Protein AF-A0A7V9I449-F1 (afdb_monomer)

Radius of gyration: 16.07 Å; Cα contacts (8 Å, |Δi|>4): 285; chains: 1; bounding box: 39×28×42 Å

Structure (mmCIF, N/CA/C/O backbone):
data_AF-A0A7V9I449-F1
#
_entry.id   AF-A0A7V9I449-F1
#
loop_
_atom_site.group_PDB
_atom_site.id
_atom_site.type_symbol
_atom_site.label_atom_id
_atom_site.label_alt_id
_atom_site.label_comp_id
_atom_site.label_asym_id
_atom_site.label_entity_id
_atom_site.label_seq_id
_atom_site.pdbx_PDB_ins_code
_atom_site.Cartn_x
_atom_site.Cartn_y
_atom_site.Cartn_z
_atom_site.occupancy
_atom_site.B_iso_or_equiv
_atom_site.auth_seq_id
_atom_site.auth_comp_id
_atom_site.auth_asym_id
_atom_site.auth_atom_id
_atom_site.pdbx_PDB_model_num
ATOM 1 N N . MET A 1 1 ? -20.165 -1.493 12.812 1.00 91.44 1 MET A N 1
ATOM 2 C CA . MET A 1 1 ? -19.097 -1.033 11.897 1.00 91.44 1 MET A CA 1
ATOM 3 C C . MET A 1 1 ? -19.747 -0.394 10.677 1.00 91.44 1 MET A C 1
ATOM 5 O O . MET A 1 1 ? -20.936 -0.622 10.480 1.00 91.44 1 MET A O 1
ATOM 9 N N . THR A 1 2 ? -19.036 0.428 9.900 1.00 96.00 2 THR A N 1
ATOM 10 C CA . THR A 1 2 ? -19.586 1.031 8.672 1.00 96.00 2 THR A CA 1
ATOM 11 C C . THR A 1 2 ? -18.768 0.640 7.442 1.00 96.00 2 THR A C 1
ATOM 13 O O . THR A 1 2 ? -17.543 0.770 7.424 1.00 96.00 2 THR A O 1
ATOM 16 N N . LEU A 1 3 ? -19.457 0.193 6.386 1.00 97.25 3 LEU A N 1
ATOM 17 C CA . LEU A 1 3 ? -18.832 -0.126 5.097 1.00 97.25 3 LEU A CA 1
ATOM 18 C C . LEU A 1 3 ? -18.177 1.112 4.470 1.00 97.25 3 LEU A C 1
ATOM 20 O O . LEU A 1 3 ? -17.054 1.046 3.979 1.00 97.25 3 LEU A O 1
ATOM 24 N N . TRP A 1 4 ? -18.861 2.257 4.532 1.00 97.75 4 TRP A N 1
ATOM 25 C CA . TRP A 1 4 ? -18.333 3.531 4.043 1.00 97.75 4 TRP A CA 1
ATOM 26 C C . TRP A 1 4 ? -17.088 3.980 4.806 1.00 97.75 4 TRP A C 1
ATOM 28 O O . TRP A 1 4 ? -16.144 4.454 4.181 1.00 97.75 4 TRP A O 1
ATOM 38 N N . GLY A 1 5 ? -17.047 3.769 6.126 1.00 98.06 5 GLY A N 1
ATOM 39 C CA . GLY A 1 5 ? -15.849 3.995 6.928 1.00 98.06 5 GLY A CA 1
ATOM 40 C C . GLY A 1 5 ? -14.699 3.093 6.489 1.00 98.06 5 GLY A C 1
ATOM 41 O O . GLY A 1 5 ? -13.602 3.584 6.252 1.00 98.06 5 GLY A O 1
ATOM 42 N N . ALA A 1 6 ? -14.940 1.797 6.274 1.00 98.25 6 ALA A N 1
ATOM 43 C CA . ALA A 1 6 ? -13.905 0.891 5.770 1.00 98.25 6 ALA A CA 1
ATOM 44 C C . ALA A 1 6 ? -13.371 1.314 4.387 1.00 98.25 6 ALA A C 1
ATOM 46 O O . ALA A 1 6 ? -12.160 1.319 4.172 1.00 98.25 6 ALA A O 1
ATOM 47 N N . LEU A 1 7 ? -14.244 1.725 3.460 1.00 98.62 7 LEU A N 1
ATOM 48 C CA . LEU A 1 7 ? -13.844 2.223 2.138 1.00 98.62 7 LEU A CA 1
ATOM 49 C C . LEU A 1 7 ? -13.050 3.533 2.223 1.00 98.62 7 LEU A C 1
ATOM 51 O O . LEU A 1 7 ? -11.986 3.640 1.614 1.00 98.62 7 LEU A O 1
ATOM 55 N N . ALA A 1 8 ? -13.524 4.504 3.007 1.00 98.56 8 ALA A N 1
ATOM 56 C CA . ALA A 1 8 ? -12.828 5.769 3.231 1.00 98.56 8 ALA A CA 1
ATOM 57 C C . ALA A 1 8 ? -11.461 5.546 3.897 1.00 98.56 8 ALA A C 1
ATOM 59 O O . ALA A 1 8 ? -10.452 6.077 3.435 1.00 98.56 8 ALA A O 1
ATOM 60 N N . GLY A 1 9 ? -11.406 4.692 4.919 1.00 98.62 9 GLY A N 1
ATOM 61 C CA . GLY A 1 9 ? -10.165 4.284 5.565 1.00 98.62 9 GLY A CA 1
ATOM 62 C C . GLY A 1 9 ? -9.234 3.526 4.616 1.00 98.62 9 GLY A C 1
ATOM 63 O O . GLY A 1 9 ? -8.027 3.725 4.668 1.00 98.62 9 GLY A O 1
ATOM 64 N N . GLY A 1 10 ? -9.774 2.720 3.698 1.00 98.62 10 GLY A N 1
ATOM 65 C CA . GLY A 1 10 ? -9.003 2.047 2.650 1.00 98.62 10 GLY A CA 1
ATOM 66 C C . GLY A 1 10 ? -8.358 3.040 1.690 1.00 98.62 10 GLY A C 1
ATOM 67 O O . GLY A 1 10 ? -7.171 2.930 1.387 1.00 98.62 10 GLY A O 1
ATOM 68 N N . LEU A 1 11 ? -9.101 4.064 1.268 1.00 98.75 11 LEU A N 1
ATOM 69 C CA . LEU A 1 11 ? -8.570 5.140 0.434 1.00 98.75 11 LEU A CA 1
ATOM 70 C C . LEU A 1 11 ? -7.464 5.921 1.163 1.00 98.75 11 LEU A C 1
ATOM 72 O O . LEU A 1 11 ? -6.350 6.024 0.650 1.00 98.75 11 LEU A O 1
ATOM 76 N N . VAL A 1 12 ? -7.745 6.422 2.371 1.00 98.81 12 VAL A N 1
ATOM 77 C CA . VAL A 1 12 ? -6.790 7.203 3.182 1.00 98.81 12 VAL A CA 1
ATOM 78 C C . VAL A 1 12 ? -5.556 6.374 3.534 1.00 98.81 12 VAL A C 1
ATOM 80 O O . VAL A 1 12 ? -4.425 6.838 3.387 1.00 98.81 12 VAL A O 1
ATOM 83 N N . GLY A 1 13 ? -5.757 5.125 3.948 1.00 98.75 13 GLY A N 1
ATOM 84 C CA . GLY A 1 13 ? -4.681 4.194 4.253 1.00 98.75 13 GLY A CA 1
ATOM 85 C C . GLY A 1 13 ? -3.803 3.917 3.036 1.00 98.75 13 GLY A C 1
ATOM 86 O O . GLY A 1 13 ? -2.585 3.845 3.175 1.00 98.75 13 GLY A O 1
ATOM 87 N N . THR A 1 14 ? -4.389 3.790 1.841 1.00 98.69 14 THR A N 1
ATOM 88 C CA . THR A 1 14 ? -3.614 3.542 0.614 1.00 98.69 14 THR A CA 1
ATOM 89 C C . THR A 1 14 ? -2.810 4.763 0.195 1.00 98.69 14 THR A C 1
ATOM 91 O O . THR A 1 14 ? -1.662 4.608 -0.222 1.00 98.69 14 THR A O 1
ATOM 94 N N . VAL A 1 15 ? -3.365 5.972 0.351 1.00 98.62 15 VAL A N 1
ATOM 95 C CA . VAL A 1 15 ? -2.611 7.225 0.177 1.00 98.62 15 VAL A CA 1
ATOM 96 C C . VAL A 1 15 ? -1.401 7.226 1.107 1.00 98.62 15 VAL A C 1
ATOM 98 O O . VAL A 1 15 ? -0.275 7.366 0.635 1.00 98.62 15 VAL A O 1
ATOM 101 N N . LEU A 1 16 ? -1.621 6.999 2.407 1.00 98.62 16 LEU A N 1
ATOM 102 C CA . LEU A 1 16 ? -0.555 6.987 3.406 1.00 98.62 16 LEU A CA 1
ATOM 103 C C . LEU A 1 16 ? 0.524 5.952 3.065 1.00 98.62 16 LEU A C 1
ATOM 105 O O . LEU A 1 16 ? 1.694 6.308 2.966 1.00 98.62 16 LEU A O 1
ATOM 109 N N . LEU A 1 17 ? 0.136 4.699 2.819 1.00 98.50 17 LEU A N 1
ATOM 110 C CA . LEU A 1 17 ? 1.062 3.618 2.482 1.00 98.50 17 LEU A CA 1
ATOM 111 C C . LEU A 1 17 ? 1.862 3.941 1.213 1.00 98.50 17 LEU A C 1
ATOM 113 O O . LEU A 1 17 ? 3.090 3.842 1.224 1.00 98.50 17 LEU A O 1
ATOM 117 N N . SER A 1 18 ? 1.191 4.379 0.144 1.00 97.62 18 SER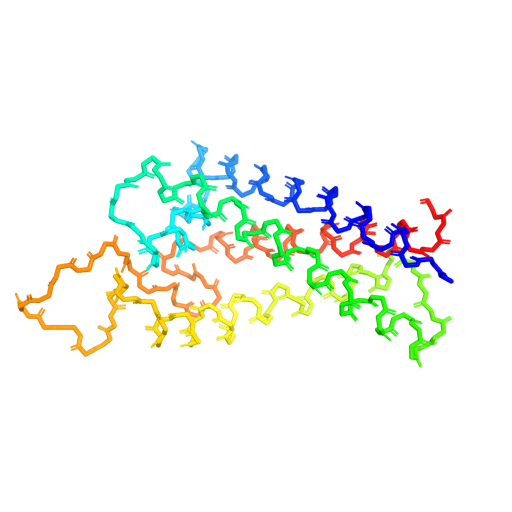 A N 1
ATOM 118 C CA . SER A 1 18 ? 1.839 4.724 -1.130 1.00 97.62 18 SER A CA 1
ATOM 119 C C . SER A 1 18 ? 2.856 5.846 -0.956 1.00 97.62 18 SER A C 1
ATOM 121 O O . SER A 1 18 ? 3.969 5.762 -1.477 1.00 97.62 18 SER A O 1
ATOM 123 N N . THR A 1 19 ? 2.497 6.886 -0.200 1.00 97.38 19 THR A N 1
ATOM 124 C CA . THR A 1 19 ? 3.396 7.997 0.112 1.00 97.38 19 THR A CA 1
ATOM 125 C C . THR A 1 19 ? 4.566 7.532 0.971 1.00 97.38 19 THR A C 1
ATOM 127 O O . THR A 1 19 ? 5.702 7.869 0.656 1.00 97.38 19 THR A O 1
ATOM 130 N N . THR A 1 20 ? 4.338 6.723 2.008 1.00 97.31 20 THR A N 1
ATOM 131 C CA . THR A 1 20 ? 5.407 6.193 2.868 1.00 97.31 20 THR A CA 1
ATOM 132 C C . THR A 1 20 ? 6.409 5.359 2.077 1.00 97.31 20 THR A C 1
ATOM 134 O O . THR A 1 20 ? 7.612 5.575 2.211 1.00 97.31 20 THR A O 1
ATOM 137 N N . VAL A 1 21 ? 5.939 4.443 1.226 1.00 96.62 21 VAL A N 1
ATOM 138 C CA . VAL A 1 21 ? 6.826 3.623 0.388 1.00 96.62 21 VAL A CA 1
ATOM 139 C C . VAL A 1 21 ? 7.586 4.498 -0.605 1.00 96.62 21 VAL A C 1
ATOM 141 O O . VAL A 1 21 ? 8.796 4.337 -0.743 1.00 96.62 21 VAL A O 1
ATOM 144 N N . ARG A 1 22 ? 6.915 5.464 -1.249 1.00 96.88 22 ARG A N 1
ATOM 145 C CA . ARG A 1 22 ? 7.575 6.381 -2.184 1.00 96.88 22 ARG A CA 1
ATOM 146 C C . ARG A 1 22 ? 8.640 7.230 -1.493 1.00 96.88 22 ARG A C 1
ATOM 148 O O . ARG A 1 22 ? 9.743 7.350 -2.006 1.00 96.88 22 ARG A O 1
ATOM 155 N N . LEU A 1 23 ? 8.350 7.779 -0.317 1.00 97.25 23 LEU A N 1
ATOM 156 C CA . LEU A 1 23 ? 9.334 8.536 0.455 1.00 97.25 23 LEU A CA 1
ATOM 157 C C . LEU A 1 23 ? 10.518 7.654 0.860 1.00 97.25 23 LEU A C 1
ATOM 159 O O . LEU A 1 23 ? 11.659 8.069 0.688 1.00 97.25 23 LEU A O 1
ATOM 163 N N . ALA A 1 24 ? 10.261 6.430 1.334 1.00 97.50 24 ALA A N 1
ATOM 164 C CA . ALA A 1 24 ? 11.307 5.467 1.673 1.00 97.50 24 ALA A CA 1
ATOM 165 C C . ALA A 1 24 ? 12.191 5.117 0.464 1.00 97.50 24 ALA A C 1
ATOM 167 O O . ALA A 1 24 ? 13.391 4.899 0.628 1.00 97.50 24 ALA A O 1
ATOM 168 N N . GLN A 1 25 ? 11.613 5.081 -0.737 1.00 96.88 25 GLN A N 1
ATOM 169 C CA . GLN A 1 25 ? 12.348 4.888 -1.981 1.00 96.88 25 GLN A CA 1
ATOM 170 C C . GLN A 1 25 ? 13.262 6.082 -2.294 1.00 96.88 25 GLN A C 1
ATOM 172 O O . GLN A 1 25 ? 14.452 5.889 -2.532 1.00 96.88 25 GLN A O 1
ATOM 177 N N . GLU A 1 26 ? 12.736 7.310 -2.243 1.00 96.88 26 GLU A N 1
ATOM 178 C CA . GLU A 1 26 ? 13.488 8.538 -2.562 1.00 96.88 26 GLU A CA 1
ATOM 179 C C . GLU A 1 26 ? 14.670 8.780 -1.609 1.00 96.88 26 GLU A C 1
ATOM 181 O O . GLU A 1 26 ? 15.714 9.275 -2.027 1.00 96.88 26 GLU A O 1
ATOM 186 N N . ILE A 1 27 ? 14.548 8.388 -0.335 1.00 97.06 27 ILE A N 1
ATOM 187 C CA . ILE A 1 27 ? 15.646 8.486 0.646 1.00 97.06 27 ILE A CA 1
ATOM 188 C C . ILE A 1 27 ? 16.551 7.239 0.677 1.00 97.06 27 ILE A C 1
ATOM 190 O O . ILE A 1 27 ? 17.438 7.144 1.524 1.00 97.06 27 ILE A O 1
ATOM 194 N N . GLY A 1 28 ? 16.330 6.265 -0.213 1.00 96.19 28 GLY A N 1
ATOM 195 C CA . GLY A 1 28 ? 17.195 5.091 -0.387 1.00 96.19 28 GLY A CA 1
ATOM 196 C C . GLY A 1 28 ? 17.019 3.959 0.635 1.00 96.19 28 GLY A C 1
ATOM 197 O O . GLY A 1 28 ? 17.865 3.068 0.706 1.00 96.19 28 GLY A O 1
ATOM 198 N N . VAL A 1 29 ? 15.938 3.945 1.422 1.00 97.44 29 VAL A N 1
ATOM 199 C CA . VAL A 1 29 ? 15.641 2.861 2.385 1.00 97.44 29 VAL A CA 1
ATOM 200 C C . VAL A 1 29 ? 15.177 1.586 1.670 1.00 97.44 29 VAL A C 1
ATOM 202 O O . VAL A 1 29 ? 15.499 0.478 2.104 1.00 97.44 29 VAL A O 1
ATOM 205 N N . THR A 1 30 ? 14.445 1.722 0.564 1.00 97.31 30 THR A N 1
ATOM 206 C CA . THR A 1 30 ? 14.025 0.611 -0.304 1.00 97.31 30 THR A CA 1
ATOM 207 C C . THR A 1 30 ? 14.292 0.950 -1.767 1.00 97.31 30 THR A C 1
ATOM 209 O O . THR A 1 30 ? 14.245 2.111 -2.157 1.00 97.31 30 THR A O 1
ATOM 212 N N . ARG A 1 31 ? 14.557 -0.058 -2.601 1.00 95.88 31 ARG A N 1
ATOM 213 C CA . ARG A 1 31 ? 14.584 0.103 -4.065 1.00 95.88 31 ARG A CA 1
ATOM 214 C C . ARG A 1 31 ? 13.216 -0.135 -4.704 1.00 95.88 31 ARG A C 1
ATOM 216 O O . ARG A 1 31 ? 13.066 0.069 -5.905 1.00 95.88 31 ARG A O 1
ATOM 223 N N . MET A 1 32 ? 12.246 -0.604 -3.919 1.00 96.06 32 MET A N 1
ATOM 224 C CA . MET A 1 32 ? 10.935 -0.997 -4.412 1.00 96.06 32 MET A CA 1
ATOM 225 C C . MET A 1 32 ? 10.161 0.215 -4.929 1.00 96.06 32 MET A C 1
ATOM 227 O O . MET A 1 32 ? 10.007 1.215 -4.233 1.00 96.06 32 MET A O 1
ATOM 231 N N . ASP A 1 33 ? 9.610 0.066 -6.129 1.00 95.00 33 ASP A N 1
ATOM 232 C CA . ASP A 1 33 ? 8.700 1.015 -6.761 1.00 95.00 33 ASP A CA 1
ATOM 233 C C . ASP A 1 33 ? 7.370 0.297 -7.015 1.00 95.00 33 ASP A C 1
ATOM 235 O O . ASP A 1 33 ? 7.223 -0.405 -8.014 1.00 95.00 33 ASP A O 1
ATOM 239 N N . ILE A 1 34 ? 6.418 0.386 -6.078 1.00 93.75 34 ILE A N 1
ATOM 240 C CA . ILE A 1 34 ? 5.127 -0.320 -6.198 1.00 93.75 34 ILE A CA 1
ATOM 241 C C . ILE A 1 34 ? 4.379 0.074 -7.485 1.00 93.75 34 ILE A C 1
ATOM 243 O O . ILE A 1 34 ? 3.917 -0.829 -8.190 1.00 93.75 34 ILE A O 1
ATOM 247 N N . PRO A 1 35 ? 4.255 1.372 -7.836 1.00 95.06 35 PRO A N 1
ATOM 248 C CA . PRO A 1 35 ? 3.644 1.771 -9.098 1.00 95.06 35 PRO A CA 1
ATOM 249 C C . PRO A 1 35 ? 4.314 1.122 -10.309 1.00 95.06 35 PRO A C 1
ATOM 251 O O . PRO A 1 35 ? 3.623 0.571 -11.164 1.00 95.06 35 PRO A O 1
ATOM 254 N N . LEU A 1 36 ? 5.645 1.110 -10.380 1.00 95.25 36 LEU A N 1
ATOM 255 C CA . LEU A 1 36 ? 6.331 0.461 -11.496 1.00 95.25 36 LEU A CA 1
ATOM 256 C C . LEU A 1 36 ? 6.113 -1.061 -11.494 1.00 95.25 36 LEU A C 1
ATOM 258 O O . LEU A 1 36 ? 5.851 -1.651 -12.544 1.00 95.25 36 LEU A O 1
ATOM 262 N N . LEU A 1 37 ? 6.170 -1.681 -10.316 1.00 95.19 37 LEU A N 1
ATOM 263 C CA . LEU A 1 37 ? 5.997 -3.118 -10.114 1.00 95.19 37 LEU A CA 1
ATOM 264 C C . LEU A 1 37 ? 4.613 -3.611 -10.554 1.00 95.19 37 LEU A C 1
ATOM 266 O O . LEU A 1 37 ? 4.504 -4.701 -11.101 1.00 95.19 37 LEU A O 1
ATOM 270 N N . LEU A 1 38 ? 3.559 -2.817 -10.355 1.00 96.56 38 LEU A N 1
ATOM 271 C CA . LEU A 1 38 ? 2.201 -3.164 -10.793 1.00 96.56 38 LEU A CA 1
ATOM 272 C C . LEU A 1 38 ? 1.917 -2.706 -12.228 1.00 96.56 38 LEU A C 1
ATOM 274 O O . LEU A 1 38 ? 1.279 -3.409 -13.009 1.00 96.56 38 LEU A O 1
ATOM 278 N N . GLY A 1 39 ? 2.377 -1.513 -12.591 1.00 97.44 39 GLY A N 1
ATOM 279 C CA . GLY A 1 39 ? 2.063 -0.879 -13.864 1.00 97.44 39 GLY A CA 1
ATOM 280 C C . GLY A 1 39 ? 2.783 -1.483 -15.062 1.00 97.44 39 GLY A C 1
ATOM 281 O O . GLY A 1 39 ? 2.231 -1.505 -16.166 1.00 97.44 39 GLY A O 1
ATOM 282 N N . THR A 1 40 ? 3.993 -2.010 -14.862 1.00 96.94 40 THR A N 1
ATOM 283 C CA . THR A 1 40 ? 4.750 -2.649 -15.950 1.00 96.94 40 THR A CA 1
ATOM 284 C C . THR A 1 40 ? 4.170 -3.989 -16.387 1.00 96.94 40 THR A C 1
ATOM 286 O O . THR A 1 40 ? 4.554 -4.499 -17.438 1.00 96.94 40 THR A O 1
ATOM 289 N N . ALA A 1 41 ? 3.159 -4.519 -15.696 1.00 95.75 41 ALA A N 1
ATOM 290 C CA . ALA A 1 41 ? 2.352 -5.614 -16.222 1.00 95.75 41 ALA A CA 1
ATOM 291 C C . ALA A 1 41 ? 1.601 -5.193 -17.500 1.00 95.75 41 ALA A C 1
ATOM 293 O O . ALA A 1 41 ? 1.409 -5.997 -18.412 1.00 95.75 41 ALA A O 1
ATOM 294 N N . PHE A 1 42 ? 1.255 -3.908 -17.620 1.00 96.81 42 PHE A N 1
ATOM 295 C CA . PHE A 1 42 ? 0.410 -3.383 -18.694 1.00 96.81 42 PHE A CA 1
ATOM 296 C C . PHE A 1 42 ? 1.195 -2.654 -19.788 1.00 96.81 42 PHE A C 1
ATOM 298 O O . PHE A 1 42 ? 0.780 -2.653 -20.945 1.00 96.81 42 PHE A O 1
ATOM 305 N N . THR A 1 43 ? 2.324 -2.021 -19.460 1.00 96.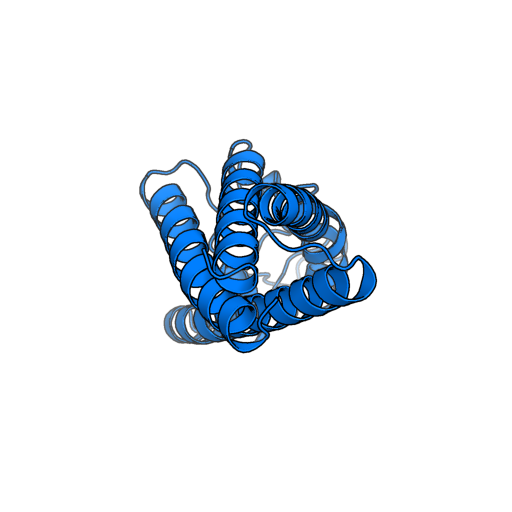19 43 THR A N 1
ATOM 306 C CA . THR A 1 43 ? 3.086 -1.215 -20.427 1.00 96.19 43 THR A CA 1
ATOM 307 C C . THR A 1 43 ? 4.562 -1.079 -20.060 1.00 96.19 43 THR A C 1
ATOM 309 O O . THR A 1 43 ? 4.921 -1.042 -18.890 1.00 96.19 43 THR A O 1
ATOM 312 N N . GLU A 1 44 ? 5.424 -0.951 -21.067 1.00 94.94 44 GLU A N 1
ATOM 313 C CA . GLU A 1 44 ? 6.866 -0.699 -20.897 1.00 94.94 44 GLU A CA 1
ATOM 314 C C . GLU A 1 44 ? 7.179 0.787 -20.720 1.00 94.94 44 GLU A C 1
ATOM 316 O O . GLU A 1 44 ? 8.234 1.161 -20.208 1.00 94.94 44 GLU A O 1
ATOM 321 N N . ASN A 1 45 ? 6.256 1.665 -21.128 1.00 96.56 45 ASN A N 1
ATOM 322 C CA . ASN A 1 45 ? 6.439 3.096 -20.967 1.00 96.56 45 ASN A CA 1
ATOM 323 C C . ASN A 1 45 ? 6.384 3.448 -19.476 1.00 96.56 45 ASN A C 1
ATOM 325 O O . ASN A 1 45 ? 5.315 3.422 -18.868 1.00 96.56 45 ASN A O 1
ATOM 329 N N . ARG A 1 46 ? 7.532 3.821 -18.905 1.00 93.88 46 ARG A N 1
ATOM 330 C CA . ARG A 1 46 ? 7.695 4.069 -17.465 1.00 93.88 46 ARG A CA 1
ATOM 331 C C . ARG A 1 46 ? 6.685 5.068 -16.892 1.00 93.88 46 ARG A C 1
ATOM 333 O O . ARG A 1 46 ? 6.135 4.832 -15.821 1.00 93.88 46 ARG A O 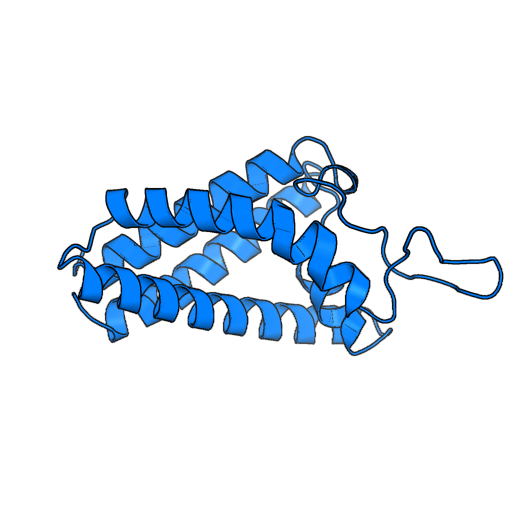1
ATOM 340 N N . SER A 1 47 ? 6.405 6.161 -17.601 1.00 96.75 47 SER A N 1
ATOM 341 C CA . SER A 1 47 ? 5.451 7.177 -17.138 1.00 96.75 47 SER A CA 1
ATOM 342 C C . SER A 1 47 ? 4.023 6.637 -17.086 1.00 96.75 47 SER A C 1
ATOM 344 O O . SER A 1 47 ? 3.319 6.847 -16.098 1.00 96.75 47 SER A O 1
ATOM 346 N N . ARG A 1 48 ? 3.600 5.898 -18.120 1.00 97.69 48 ARG A N 1
ATOM 347 C CA . ARG A 1 48 ? 2.278 5.251 -18.145 1.00 97.69 48 ARG A CA 1
ATOM 348 C C . ARG A 1 48 ? 2.184 4.123 -17.122 1.00 97.69 48 ARG A C 1
ATOM 350 O O . ARG A 1 48 ? 1.160 4.017 -16.456 1.00 97.69 48 ARG A O 1
ATOM 357 N N . ALA A 1 49 ? 3.244 3.330 -16.965 1.00 97.44 49 ALA A N 1
ATOM 358 C CA . ALA A 1 49 ? 3.321 2.279 -15.959 1.00 97.44 49 ALA A CA 1
ATOM 359 C C . ALA A 1 49 ? 3.114 2.865 -14.559 1.00 97.44 49 ALA A C 1
ATOM 361 O O . ALA A 1 49 ? 2.238 2.402 -13.846 1.00 97.44 49 ALA A O 1
ATOM 362 N N . ASN A 1 50 ? 3.807 3.948 -14.199 1.00 96.31 50 ASN A N 1
ATOM 363 C CA . ASN A 1 50 ? 3.603 4.593 -12.900 1.00 96.31 50 ASN A CA 1
ATOM 364 C C . ASN A 1 50 ? 2.151 5.041 -12.680 1.00 96.31 50 ASN A C 1
ATOM 366 O O . ASN A 1 50 ? 1.580 4.760 -11.629 1.00 96.31 50 ASN A O 1
ATOM 370 N N . LEU A 1 51 ? 1.530 5.696 -13.667 1.00 97.81 51 LEU A N 1
ATOM 371 C CA . LEU A 1 51 ? 0.136 6.134 -13.551 1.00 97.81 51 LEU A CA 1
ATOM 372 C C . LEU A 1 51 ? -0.825 4.948 -13.359 1.00 97.81 51 LEU A C 1
ATOM 374 O O . LEU A 1 51 ? -1.654 4.964 -12.450 1.00 97.81 51 LEU A O 1
ATOM 378 N N . ILE A 1 52 ? -0.692 3.913 -14.194 1.00 98.44 52 ILE A N 1
ATOM 379 C CA . ILE A 1 52 ? -1.516 2.700 -14.115 1.00 98.44 52 ILE A CA 1
ATOM 380 C C . ILE A 1 52 ? -1.283 1.991 -12.781 1.00 98.44 52 ILE A C 1
ATOM 382 O O . ILE A 1 52 ? -2.237 1.601 -12.119 1.00 98.44 52 ILE A O 1
ATOM 386 N N . GLY A 1 53 ? -0.029 1.858 -12.360 1.00 98.00 53 GLY A N 1
ATOM 387 C CA . GLY A 1 53 ? 0.355 1.181 -11.131 1.00 98.00 53 GLY A CA 1
ATOM 388 C C . GLY A 1 53 ? -0.193 1.847 -9.877 1.00 98.00 53 GLY A C 1
ATOM 389 O O . GLY A 1 53 ? -0.689 1.142 -9.002 1.00 98.00 53 GLY A O 1
ATOM 390 N N . TYR A 1 54 ? -0.189 3.184 -9.807 1.00 98.00 54 TYR A N 1
ATOM 391 C CA . TYR A 1 54 ? -0.904 3.898 -8.745 1.00 98.00 54 TYR A CA 1
ATOM 392 C C . TYR A 1 54 ? -2.399 3.569 -8.773 1.00 98.00 54 TYR A C 1
ATOM 394 O O . TYR A 1 54 ? -2.953 3.202 -7.741 1.00 98.00 54 TYR A O 1
ATOM 402 N N . GLY A 1 55 ? -3.042 3.619 -9.943 1.00 98.44 55 GLY A N 1
ATOM 403 C CA . GLY A 1 55 ? -4.454 3.252 -10.078 1.00 98.44 55 GLY A CA 1
ATOM 404 C C . GLY A 1 55 ? -4.750 1.834 -9.574 1.00 98.44 55 GLY A C 1
ATOM 405 O O . GLY A 1 55 ? -5.642 1.642 -8.749 1.0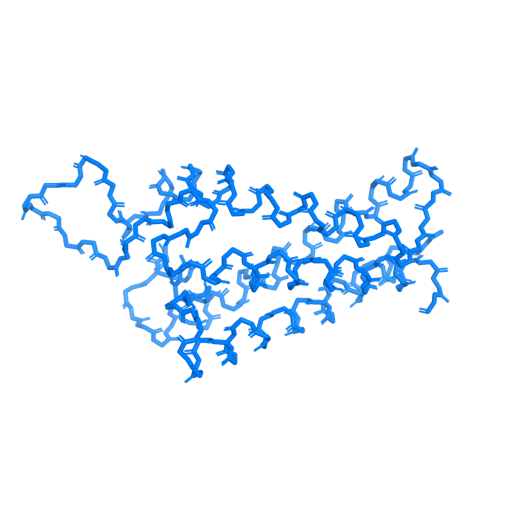0 98.44 55 GLY A O 1
ATOM 406 N N . VAL A 1 56 ? -3.955 0.850 -10.001 1.00 98.31 56 VAL A N 1
ATOM 407 C CA . VAL A 1 56 ? -4.078 -0.551 -9.568 1.00 98.31 56 VAL A CA 1
ATOM 408 C C . VAL A 1 56 ? -3.858 -0.683 -8.062 1.00 98.31 56 VAL A C 1
ATOM 410 O O . VAL A 1 56 ? -4.616 -1.383 -7.396 1.00 98.31 56 VAL A O 1
ATOM 413 N N . HIS A 1 57 ? -2.867 0.007 -7.493 1.00 98.00 57 HIS A N 1
ATOM 414 C CA . HIS A 1 57 ? -2.609 -0.058 -6.057 1.00 98.00 57 HIS A CA 1
ATOM 415 C C . HIS A 1 57 ? -3.767 0.520 -5.231 1.00 98.00 57 HIS A C 1
ATOM 417 O O . HIS A 1 57 ? -4.150 -0.069 -4.224 1.00 98.00 57 HIS A O 1
ATOM 423 N N . PHE A 1 58 ? -4.379 1.615 -5.690 1.00 98.50 58 PHE A N 1
ATOM 424 C CA . PHE A 1 58 ? -5.567 2.199 -5.061 1.00 98.50 58 PHE A CA 1
ATOM 425 C C . PHE A 1 58 ? -6.779 1.268 -5.127 1.00 98.50 58 PHE A C 1
ATOM 427 O O . PHE A 1 58 ? -7.466 1.090 -4.121 1.00 98.50 58 PHE A O 1
ATOM 434 N N . VAL A 1 59 ? -7.015 0.625 -6.273 1.00 98.69 59 VAL A N 1
ATOM 435 C CA . VAL A 1 59 ? -8.068 -0.393 -6.402 1.00 98.69 59 VAL A CA 1
ATOM 436 C C . VAL A 1 59 ? -7.807 -1.558 -5.448 1.00 98.69 59 VAL A C 1
ATOM 438 O O . VAL A 1 59 ? -8.716 -1.958 -4.726 1.00 98.69 59 VAL A O 1
ATOM 441 N N . ASN A 1 60 ? -6.571 -2.057 -5.377 1.00 98.06 60 ASN A N 1
ATOM 442 C CA . ASN A 1 60 ? -6.201 -3.123 -4.444 1.00 98.06 60 ASN A CA 1
ATOM 443 C C . ASN A 1 60 ? -6.447 -2.709 -2.991 1.00 98.06 60 ASN A C 1
ATOM 445 O O . ASN A 1 60 ? -7.004 -3.492 -2.228 1.00 98.06 60 ASN A O 1
ATOM 449 N N . GLY A 1 61 ? -6.092 -1.478 -2.622 1.00 98.50 61 GLY A N 1
ATOM 450 C CA . GLY A 1 61 ? -6.407 -0.910 -1.316 1.00 98.50 61 GLY A CA 1
ATOM 451 C C . GLY A 1 61 ? -7.897 -1.001 -0.994 1.00 98.50 61 GLY A C 1
ATOM 452 O O . GLY A 1 61 ? -8.285 -1.589 0.009 1.00 98.50 61 GLY A O 1
ATOM 453 N N . LEU A 1 62 ? -8.762 -0.522 -1.888 1.00 98.75 62 LEU A N 1
ATOM 454 C CA . LEU A 1 62 ? -10.214 -0.620 -1.699 1.00 98.75 62 LEU A CA 1
ATOM 455 C C . LEU A 1 62 ? -10.708 -2.076 -1.631 1.00 98.75 62 LEU A C 1
ATOM 457 O O . LEU A 1 62 ? -11.556 -2.403 -0.806 1.00 98.75 62 LEU A O 1
ATOM 461 N N . VAL A 1 63 ? -10.161 -2.977 -2.448 1.00 98.75 63 VAL A N 1
ATOM 462 C CA . VAL A 1 63 ? -10.503 -4.407 -2.393 1.00 98.75 63 VAL A CA 1
ATOM 463 C C . VAL A 1 63 ? -10.121 -5.008 -1.038 1.00 98.75 63 VAL A C 1
ATOM 465 O O . VAL A 1 63 ? -10.935 -5.688 -0.414 1.00 98.75 63 VAL A O 1
ATOM 468 N N . PHE A 1 64 ? -8.921 -4.727 -0.526 1.00 98.69 64 PHE A N 1
ATOM 469 C CA . PHE A 1 64 ? -8.504 -5.212 0.789 1.00 98.69 64 PHE A CA 1
ATOM 470 C C . PHE A 1 64 ? -9.305 -4.576 1.930 1.00 98.69 64 PHE A C 1
ATOM 472 O O . PHE A 1 64 ? -9.564 -5.256 2.922 1.00 98.69 64 PHE A O 1
ATOM 479 N N . SER A 1 65 ? -9.747 -3.319 1.818 1.00 98.75 65 SER A N 1
ATOM 480 C CA . SER A 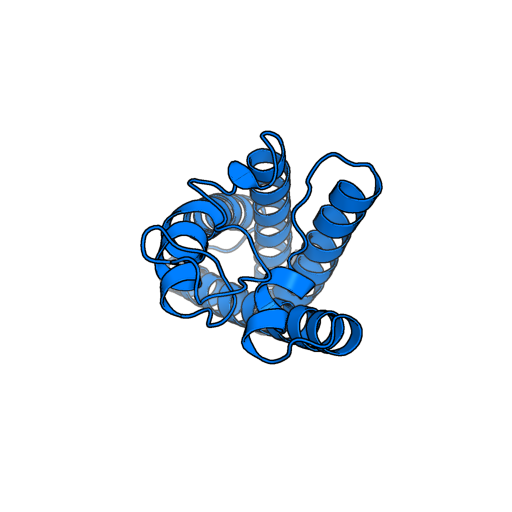1 65 ? -10.625 -2.731 2.840 1.00 98.75 65 SER A CA 1
ATOM 481 C C . SER A 1 65 ? -12.008 -3.385 2.872 1.00 98.75 65 SER A C 1
ATOM 483 O O . SER A 1 65 ? -12.559 -3.570 3.957 1.00 98.75 65 SER A O 1
ATOM 485 N N . LEU A 1 66 ? -12.537 -3.828 1.727 1.00 98.75 66 LEU A N 1
ATOM 486 C CA . LEU A 1 66 ? -13.756 -4.644 1.669 1.00 98.75 66 LEU A CA 1
ATOM 487 C C . LEU A 1 66 ? -13.560 -6.012 2.332 1.00 98.75 66 LEU A C 1
ATOM 489 O O . LEU A 1 66 ? -14.431 -6.462 3.076 1.00 98.75 66 LEU A O 1
ATOM 493 N N . VAL A 1 67 ? -12.402 -6.650 2.130 1.00 98.69 67 VAL A N 1
ATOM 494 C CA . VAL A 1 67 ? -12.055 -7.891 2.845 1.00 98.69 67 VAL A CA 1
ATOM 495 C C . VAL A 1 67 ? -12.027 -7.648 4.357 1.00 98.69 67 VAL A C 1
ATOM 497 O O . VAL A 1 67 ? -12.593 -8.436 5.112 1.00 98.69 67 VAL A O 1
ATOM 500 N N . TYR A 1 68 ? -11.442 -6.534 4.812 1.00 98.62 68 TYR A N 1
ATOM 501 C CA . TYR A 1 68 ? -11.432 -6.170 6.235 1.00 98.62 68 TYR A CA 1
ATOM 502 C C . TYR A 1 68 ? -12.847 -5.943 6.761 1.00 98.62 68 TYR A C 1
ATOM 504 O O . TYR A 1 68 ? -13.173 -6.444 7.833 1.00 98.62 68 TYR A O 1
ATOM 512 N N . ALA A 1 69 ? -13.701 -5.248 6.005 1.00 98.56 69 ALA A N 1
ATOM 513 C CA . ALA A 1 69 ? -15.102 -5.052 6.364 1.00 98.56 69 ALA A CA 1
ATOM 514 C C . ALA A 1 69 ? -15.837 -6.391 6.533 1.00 98.56 69 ALA A C 1
ATOM 516 O O . ALA A 1 69 ? -16.567 -6.560 7.506 1.00 98.56 69 ALA A O 1
ATOM 517 N N . GLY A 1 70 ? -15.588 -7.365 5.651 1.00 98.62 70 GLY A N 1
ATOM 518 C CA . GLY A 1 70 ? -16.117 -8.724 5.787 1.00 98.62 70 GLY A CA 1
ATOM 519 C C . GLY A 1 70 ? -15.644 -9.425 7.065 1.00 98.62 70 GLY A C 1
ATOM 520 O O . GLY A 1 70 ? -16.445 -10.053 7.755 1.00 98.62 70 GLY A O 1
ATOM 521 N N . VAL A 1 71 ? -14.368 -9.273 7.435 1.00 98.50 71 VAL A N 1
ATOM 522 C CA . VAL A 1 71 ? -13.835 -9.803 8.704 1.00 98.50 71 VAL A CA 1
ATOM 523 C C . VAL A 1 71 ? -14.461 -9.100 9.913 1.00 98.50 71 VAL A C 1
ATOM 525 O O . VAL A 1 71 ? -14.818 -9.757 10.892 1.00 98.50 71 VAL A O 1
ATOM 528 N N . PHE A 1 72 ? -14.622 -7.778 9.863 1.00 98.44 72 PHE A N 1
ATOM 529 C CA . PHE A 1 72 ? -15.261 -7.015 10.935 1.00 98.44 72 PHE A CA 1
ATOM 530 C C . PHE A 1 72 ? -16.724 -7.415 11.125 1.00 98.44 72 PHE A C 1
ATOM 532 O O . PHE A 1 72 ? -17.156 -7.575 12.265 1.00 98.44 72 PHE A O 1
ATOM 539 N N . GLU A 1 73 ? -17.457 -7.635 10.032 1.00 98.06 73 GLU A N 1
ATOM 540 C CA . GLU A 1 73 ? -18.832 -8.139 10.065 1.00 98.06 73 GLU A CA 1
ATOM 541 C C . GLU A 1 73 ? -18.889 -9.537 10.685 1.00 98.06 73 GLU A C 1
ATOM 543 O O . GLU A 1 73 ? -19.597 -9.759 11.663 1.00 98.06 73 GLU A O 1
ATOM 548 N N . ALA A 1 74 ? -18.072 -10.466 10.177 1.00 98.25 74 ALA A N 1
ATOM 549 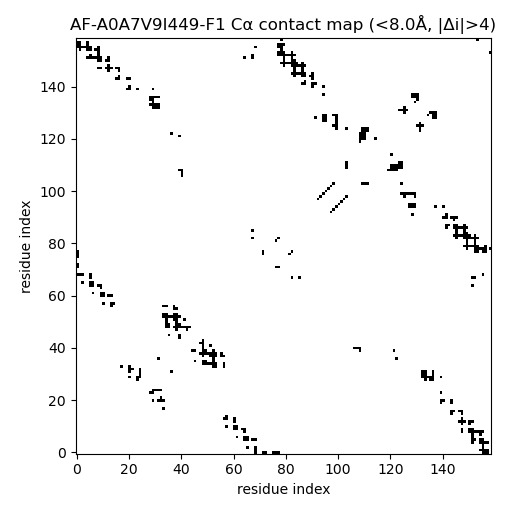C CA . ALA A 1 74 ? -18.061 -11.857 10.624 1.00 98.25 74 ALA A CA 1
ATOM 550 C C . ALA A 1 74 ? -17.673 -12.019 12.103 1.00 98.25 74 ALA A C 1
ATOM 552 O O . ALA A 1 74 ? -18.070 -12.984 12.754 1.00 98.25 74 ALA A O 1
ATOM 553 N N . THR A 1 75 ? -16.882 -11.090 12.641 1.00 97.75 75 THR A N 1
ATOM 554 C CA . THR A 1 75 ? -16.423 -11.126 14.038 1.00 97.75 75 THR A CA 1
ATOM 555 C C . THR A 1 75 ? -17.227 -10.220 14.967 1.00 97.75 75 THR A C 1
ATOM 557 O O . THR A 1 75 ? -17.039 -10.291 16.183 1.00 97.75 75 THR A O 1
ATOM 560 N N . GLY A 1 76 ? -18.086 -9.350 14.425 1.00 96.94 76 GLY A N 1
ATOM 561 C CA . GLY A 1 76 ? -18.781 -8.304 15.177 1.00 96.94 76 GLY A CA 1
ATOM 562 C C . GLY A 1 76 ? -17.843 -7.271 15.817 1.00 96.94 76 GLY A C 1
ATOM 563 O O . GLY A 1 76 ? -18.236 -6.588 16.762 1.00 96.94 76 GLY A O 1
ATOM 564 N N . ARG A 1 77 ? -16.586 -7.170 15.359 1.00 95.62 77 ARG A N 1
ATOM 565 C CA . ARG A 1 77 ? -15.545 -6.326 15.965 1.00 95.62 77 ARG A CA 1
ATOM 566 C C . ARG A 1 77 ? -14.878 -5.456 14.910 1.00 95.62 77 ARG A C 1
ATOM 568 O O . ARG A 1 77 ? -14.323 -5.961 13.944 1.00 95.62 77 ARG A O 1
ATOM 575 N N . ALA A 1 78 ? -14.857 -4.150 15.147 1.00 97.00 78 ALA A N 1
ATOM 576 C CA . ALA A 1 78 ? -14.048 -3.188 14.404 1.00 97.00 78 ALA A CA 1
ATOM 577 C C . ALA A 1 78 ? -13.311 -2.284 15.399 1.00 97.00 78 ALA A C 1
ATOM 579 O O . ALA A 1 78 ? -13.814 -2.014 16.488 1.00 97.00 78 ALA A O 1
ATOM 580 N N . GLY A 1 79 ? -12.117 -1.828 15.034 1.00 97.94 79 GLY A N 1
ATOM 581 C CA . GLY A 1 79 ? -11.314 -0.926 15.855 1.00 97.94 79 GLY A CA 1
ATOM 582 C C . GLY A 1 79 ? -9.884 -0.837 15.347 1.00 97.94 79 GLY A C 1
ATOM 583 O O . GLY A 1 79 ? -9.404 -1.744 14.664 1.00 97.94 79 GLY A O 1
ATOM 584 N N . TRP A 1 80 ? -9.192 0.245 15.698 1.00 98.31 80 TRP A N 1
ATOM 585 C CA . TRP A 1 80 ? -7.839 0.531 15.214 1.00 98.31 80 TRP A CA 1
ATOM 586 C C . TRP A 1 80 ? -6.846 -0.599 15.528 1.00 98.31 80 TRP A C 1
ATOM 588 O O . TRP A 1 80 ? -6.075 -0.987 14.658 1.00 98.31 80 TRP A O 1
ATOM 598 N N . LEU A 1 81 ? -6.911 -1.198 16.724 1.00 98.44 81 LEU A N 1
ATOM 599 C CA . LEU A 1 81 ? -5.999 -2.277 17.120 1.00 98.44 81 LEU A CA 1
ATOM 600 C C . LEU A 1 81 ? -6.281 -3.580 16.361 1.00 98.44 81 LEU A C 1
ATOM 602 O O . LEU A 1 81 ? -5.354 -4.259 15.922 1.00 98.44 81 LEU A O 1
ATOM 606 N N . PHE A 1 82 ? -7.558 -3.923 16.171 1.00 98.44 82 PHE A N 1
ATOM 607 C CA . PHE A 1 82 ? -7.916 -5.106 15.391 1.00 98.44 82 PHE A CA 1
ATOM 608 C C . PHE A 1 82 ? -7.541 -4.918 13.915 1.00 98.44 82 PHE A C 1
ATOM 610 O O . PHE A 1 82 ? -6.948 -5.805 13.306 1.00 98.44 82 PHE A O 1
ATOM 617 N N . GLY A 1 83 ? -7.784 -3.720 1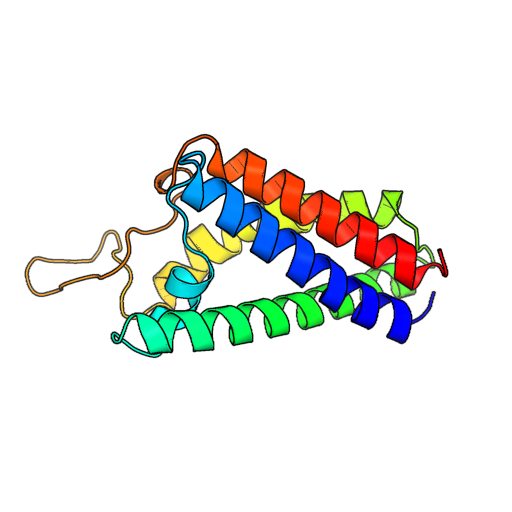3.378 1.00 98.69 83 GLY A N 1
ATOM 618 C CA . GLY A 1 83 ? -7.335 -3.316 12.052 1.00 98.69 83 GLY A CA 1
ATOM 619 C C . GLY A 1 83 ? -5.814 -3.374 11.889 1.00 98.69 83 GLY A C 1
ATOM 620 O O . GLY A 1 83 ? -5.344 -3.890 10.882 1.00 98.69 83 GLY A O 1
ATOM 621 N N . ALA A 1 84 ? -5.036 -2.932 12.881 1.00 98.81 84 ALA A N 1
ATOM 622 C CA . ALA A 1 84 ? -3.574 -3.037 12.884 1.00 98.81 84 ALA A CA 1
ATOM 623 C C . ALA A 1 84 ? -3.103 -4.497 12.770 1.00 98.81 84 ALA A C 1
ATOM 625 O O . ALA A 1 84 ? -2.196 -4.802 11.994 1.00 98.81 84 ALA A O 1
ATOM 626 N N . GLY A 1 85 ? -3.757 -5.410 13.498 1.00 98.81 85 GLY A N 1
ATOM 627 C CA . GLY A 1 85 ? -3.496 -6.849 13.419 1.00 98.81 85 GLY A CA 1
ATOM 628 C C . GLY A 1 85 ? -3.793 -7.430 12.034 1.00 98.81 85 GLY A C 1
ATOM 629 O O . GLY A 1 85 ? -2.957 -8.140 11.474 1.00 98.81 85 GLY A O 1
ATOM 630 N N . LEU A 1 86 ? -4.934 -7.073 11.435 1.00 98.75 86 LEU A N 1
ATOM 631 C CA . LEU A 1 86 ? -5.229 -7.436 10.043 1.00 98.75 86 LEU A CA 1
ATOM 632 C C . LEU A 1 86 ? -4.211 -6.820 9.073 1.00 98.75 86 LEU A C 1
ATOM 634 O O . LEU A 1 86 ? -3.808 -7.478 8.116 1.00 98.75 86 LEU A O 1
ATOM 638 N N . GLY A 1 87 ? -3.753 -5.597 9.354 1.00 98.81 87 GLY A N 1
ATOM 639 C CA . GLY A 1 87 ? -2.678 -4.895 8.651 1.00 98.81 87 GLY A CA 1
ATOM 640 C C . GLY A 1 87 ? -1.395 -5.708 8.599 1.00 98.81 87 GLY A C 1
ATOM 641 O O . GLY A 1 87 ? -0.830 -5.916 7.529 1.00 98.81 87 GLY A O 1
ATOM 642 N N . LEU A 1 88 ? -0.969 -6.248 9.739 1.00 98.75 88 LEU A N 1
ATOM 643 C CA . LEU A 1 88 ? 0.203 -7.117 9.811 1.00 98.75 88 LEU A CA 1
ATOM 644 C C . LEU A 1 88 ? 0.026 -8.386 8.964 1.00 98.75 88 LEU A C 1
ATOM 646 O O . LEU A 1 88 ? 0.910 -8.725 8.178 1.00 98.75 88 LEU A O 1
ATOM 650 N N . VAL A 1 89 ? -1.122 -9.064 9.084 1.00 98.62 89 VAL A N 1
ATOM 651 C CA . VAL A 1 89 ? -1.433 -10.267 8.289 1.00 98.62 89 VAL A CA 1
ATOM 652 C C . VAL A 1 89 ? -1.433 -9.946 6.795 1.00 98.62 89 VAL A C 1
ATOM 654 O O . VAL A 1 89 ? -0.856 -10.688 6.004 1.00 98.62 89 VAL A O 1
ATOM 657 N N . HIS A 1 90 ? -2.023 -8.816 6.410 1.00 98.56 90 HIS A N 1
ATOM 658 C CA . HIS A 1 90 ? -2.036 -8.334 5.036 1.00 98.56 90 HIS A CA 1
ATOM 659 C C . HIS A 1 90 ? -0.616 -8.051 4.537 1.00 98.56 90 HIS A C 1
ATOM 661 O O . HIS A 1 90 ? -0.254 -8.561 3.485 1.00 98.56 90 HIS A O 1
ATOM 667 N N . GLY A 1 91 ? 0.223 -7.341 5.294 1.00 97.94 91 GLY A N 1
ATOM 668 C CA . GLY A 1 91 ? 1.614 -7.086 4.906 1.00 97.94 91 GLY A CA 1
ATOM 669 C C . GLY A 1 91 ? 2.438 -8.369 4.734 1.00 97.94 91 GLY A C 1
ATOM 670 O O . GLY A 1 91 ? 3.193 -8.492 3.769 1.00 97.94 91 GLY A O 1
ATOM 671 N N . LEU A 1 92 ? 2.254 -9.352 5.624 1.00 98.00 92 LEU A N 1
ATOM 672 C CA . LEU A 1 92 ? 2.898 -10.668 5.526 1.00 98.00 92 LEU A CA 1
ATOM 673 C C . LEU A 1 92 ? 2.405 -11.461 4.311 1.00 98.00 92 LEU A C 1
ATOM 675 O O . LEU A 1 92 ? 3.210 -12.057 3.599 1.00 98.00 92 LEU A O 1
ATOM 679 N N . PHE A 1 93 ? 1.098 -11.453 4.047 1.00 97.56 93 PHE A N 1
ATOM 680 C CA . PHE A 1 93 ? 0.520 -12.090 2.866 1.00 97.56 93 PHE A CA 1
ATOM 681 C C . PHE A 1 93 ? 0.997 -11.418 1.573 1.00 97.56 93 PHE A C 1
ATOM 683 O O . PHE A 1 93 ? 1.392 -12.112 0.634 1.00 97.56 93 PHE A O 1
ATOM 690 N N . ALA A 1 94 ? 1.008 -10.083 1.553 1.00 95.44 94 ALA A N 1
ATOM 691 C CA . ALA A 1 94 ? 1.435 -9.266 0.430 1.00 95.44 94 ALA A CA 1
ATOM 692 C C . ALA A 1 94 ? 2.900 -9.543 0.083 1.00 95.44 94 ALA A C 1
ATOM 694 O O . ALA A 1 94 ? 3.174 -10.000 -1.019 1.00 95.44 94 ALA A O 1
ATOM 695 N N . GLY A 1 95 ? 3.826 -9.333 1.027 1.00 92.69 95 GLY A N 1
ATOM 696 C CA . GLY A 1 95 ? 5.264 -9.550 0.819 1.00 92.69 95 GLY A CA 1
ATOM 697 C C . GLY A 1 95 ? 5.669 -11.024 0.710 1.00 92.69 95 GLY A C 1
ATOM 698 O O . GLY A 1 95 ? 6.698 -11.346 0.118 1.00 92.69 95 GLY A O 1
ATOM 699 N N . GLY A 1 96 ? 4.875 -11.920 1.294 1.00 93.00 96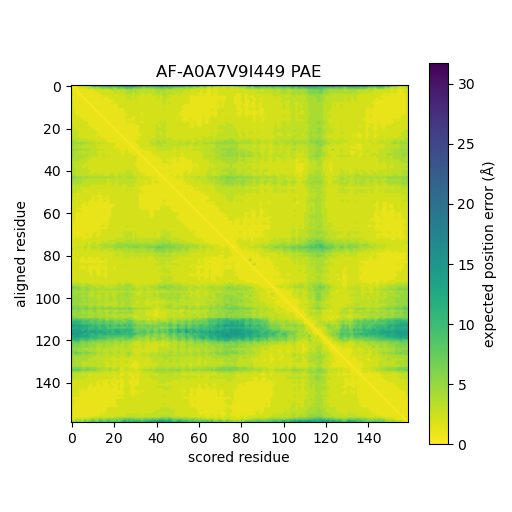 GLY A N 1
ATOM 700 C CA . GLY A 1 96 ? 5.029 -13.362 1.192 1.00 93.00 96 GLY A CA 1
ATOM 701 C C . GLY A 1 96 ? 4.398 -13.875 -0.094 1.00 93.00 96 GLY A C 1
ATOM 702 O O . GLY A 1 96 ? 4.922 -13.672 -1.178 1.00 93.00 96 GLY A O 1
ATOM 703 N N . VAL A 1 97 ? 3.270 -14.568 0.011 1.00 91.62 97 VAL A N 1
ATOM 704 C CA . VAL A 1 97 ? 2.693 -15.334 -1.105 1.00 91.62 97 VAL A CA 1
ATOM 705 C C . VAL A 1 97 ? 2.318 -14.457 -2.303 1.00 91.62 97 VAL A C 1
ATOM 707 O O . VAL A 1 97 ? 2.631 -14.816 -3.439 1.00 91.62 97 VAL A O 1
ATOM 710 N N . LEU A 1 98 ? 1.664 -13.315 -2.078 1.00 92.62 98 LEU A N 1
ATOM 711 C CA . LEU A 1 98 ? 1.048 -12.545 -3.159 1.00 92.62 98 LEU A CA 1
ATOM 712 C C . LEU A 1 98 ? 2.088 -12.030 -4.159 1.00 92.62 98 LEU A C 1
ATOM 714 O O . LEU A 1 98 ? 2.001 -12.329 -5.349 1.00 92.62 98 LEU A O 1
ATOM 718 N N . VAL A 1 99 ? 3.092 -11.289 -3.693 1.00 91.56 99 VAL A N 1
ATOM 719 C CA . VAL A 1 99 ? 4.086 -10.693 -4.595 1.00 91.56 99 VAL A CA 1
ATOM 720 C C . VAL A 1 99 ? 5.306 -11.580 -4.828 1.00 91.56 99 VAL A C 1
ATOM 722 O O . VAL A 1 99 ? 5.966 -11.411 -5.843 1.00 91.56 99 VAL A O 1
ATOM 725 N N . ASN A 1 100 ? 5.628 -12.532 -3.946 1.00 90.25 100 ASN A N 1
ATOM 726 C CA . ASN A 1 100 ? 6.767 -13.428 -4.179 1.00 90.25 100 ASN A CA 1
ATOM 727 C C . ASN A 1 100 ? 6.415 -14.591 -5.117 1.00 90.25 100 ASN A C 1
ATOM 729 O O . ASN A 1 100 ? 7.297 -15.104 -5.794 1.00 90.25 100 ASN A O 1
ATOM 733 N N . VAL A 1 101 ? 5.153 -15.039 -5.132 1.00 89.69 101 VAL A N 1
ATOM 734 C CA . VAL A 1 101 ? 4.738 -16.230 -5.894 1.00 89.69 101 VAL A CA 1
ATOM 735 C C . VAL A 1 101 ? 3.772 -15.869 -7.014 1.00 89.69 101 VAL A C 1
ATOM 737 O O . VAL A 1 101 ? 4.051 -16.158 -8.175 1.00 89.69 101 VAL A O 1
ATOM 740 N N . LEU A 1 102 ? 2.644 -15.230 -6.690 1.00 90.81 102 LEU A N 1
ATOM 741 C CA . LEU A 1 102 ? 1.585 -15.005 -7.681 1.00 90.81 102 LEU A CA 1
ATOM 742 C C . LEU A 1 102 ? 1.971 -13.928 -8.694 1.00 90.81 102 LEU A C 1
ATOM 744 O O . LEU A 1 102 ? 1.717 -14.084 -9.886 1.00 90.81 102 LEU A O 1
ATOM 748 N N . LEU A 1 103 ? 2.613 -12.853 -8.237 1.00 92.00 103 LEU A N 1
ATOM 749 C CA . LEU A 1 103 ? 3.000 -11.760 -9.121 1.00 92.00 103 LEU A CA 1
ATOM 750 C C . LEU A 1 103 ? 4.013 -12.196 -10.201 1.00 92.00 103 LEU A C 1
ATOM 752 O O . LEU A 1 103 ? 3.697 -11.971 -11.365 1.00 92.00 103 LEU A O 1
ATOM 756 N N . PRO A 1 104 ? 5.149 -12.869 -9.911 1.00 90.75 104 PRO A N 1
ATOM 757 C CA . PRO A 1 104 ? 6.061 -13.336 -10.959 1.00 90.75 104 PRO A CA 1
ATOM 758 C C . PRO A 1 104 ? 5.411 -14.297 -11.957 1.00 90.75 104 PRO A C 1
ATOM 760 O O . PRO A 1 104 ? 5.780 -14.297 -13.125 1.00 90.75 104 PRO A O 1
ATOM 763 N N . ALA A 1 105 ? 4.432 -15.095 -11.516 1.00 88.75 105 ALA A N 1
ATOM 764 C CA . ALA A 1 105 ? 3.715 -16.023 -12.389 1.00 88.75 105 ALA A CA 1
ATOM 765 C C . ALA A 1 105 ? 2.784 -15.316 -13.390 1.00 88.75 105 ALA A C 1
ATOM 767 O O . ALA A 1 105 ? 2.523 -15.848 -14.466 1.00 88.75 105 ALA A O 1
ATOM 768 N N . LEU A 1 106 ? 2.273 -14.131 -13.042 1.00 89.44 106 LEU A N 1
ATOM 769 C CA . LEU A 1 106 ? 1.322 -13.372 -13.862 1.00 89.44 106 LEU A CA 1
ATOM 770 C C . LEU A 1 106 ? 1.954 -12.161 -14.561 1.00 89.44 106 LEU A C 1
ATOM 772 O O . LEU A 1 106 ? 1.349 -11.603 -15.474 1.00 89.44 106 LEU A O 1
ATOM 776 N N . HIS A 1 107 ? 3.139 -11.721 -14.131 1.00 94.19 107 HIS A N 1
ATOM 777 C CA . HIS A 1 107 ? 3.735 -10.467 -14.574 1.00 94.19 107 HIS A CA 1
ATOM 778 C C . HIS A 1 107 ? 4.629 -10.668 -15.814 1.00 94.19 107 HIS A C 1
ATOM 780 O O . HIS A 1 107 ? 5.765 -11.127 -15.682 1.00 94.19 107 HIS A O 1
ATOM 786 N N . PRO A 1 108 ? 4.206 -10.233 -17.019 1.00 92.69 108 PRO A N 1
ATOM 787 C CA . PRO A 1 108 ? 4.874 -10.574 -18.283 1.00 92.69 108 PRO A CA 1
ATOM 788 C C . PRO A 1 108 ? 6.287 -9.995 -18.440 1.00 92.69 108 PRO A C 1
ATOM 790 O O . PRO A 1 108 ? 7.018 -10.388 -19.342 1.00 92.69 108 PRO A O 1
ATOM 793 N N . ARG A 1 109 ? 6.667 -9.027 -17.598 1.00 93.62 109 ARG A N 1
ATOM 794 C CA . ARG A 1 109 ? 7.947 -8.297 -17.686 1.00 93.62 109 ARG A CA 1
ATOM 795 C C . ARG A 1 109 ? 8.835 -8.466 -16.456 1.00 93.62 109 ARG A C 1
ATOM 797 O O . ARG A 1 109 ? 9.735 -7.659 -16.231 1.00 93.62 109 ARG A O 1
ATOM 804 N N . MET A 1 110 ? 8.548 -9.471 -15.632 1.00 94.50 110 MET A N 1
ATOM 805 C CA . MET A 1 110 ? 9.326 -9.782 -14.436 1.00 94.50 110 MET A CA 1
ATOM 806 C C . MET A 1 110 ? 10.249 -10.964 -14.711 1.00 94.50 110 MET A C 1
ATOM 808 O O . MET A 1 110 ? 9.841 -11.950 -15.320 1.00 94.50 110 MET A O 1
ATOM 812 N N . GLY A 1 111 ? 11.498 -10.860 -14.264 1.00 91.31 111 GLY A N 1
ATOM 813 C CA . GLY A 1 111 ? 12.434 -11.973 -14.311 1.00 91.31 111 GLY A CA 1
ATOM 814 C C . GLY A 1 111 ? 11.981 -13.103 -13.388 1.00 91.31 111 GLY A C 1
ATOM 815 O O . GLY A 1 111 ? 11.458 -12.866 -12.300 1.00 91.31 111 GLY A O 1
ATOM 816 N N . THR A 1 112 ? 12.210 -14.341 -13.807 1.00 85.88 112 THR A N 1
ATOM 817 C CA . THR A 1 112 ? 11.974 -15.550 -13.010 1.00 85.88 112 THR A CA 1
ATOM 818 C C . THR A 1 112 ? 13.182 -16.481 -13.120 1.00 85.88 112 THR A C 1
ATOM 820 O O . THR A 1 112 ? 14.105 -16.224 -13.891 1.00 85.88 112 THR A O 1
ATOM 823 N N . SER A 1 113 ? 13.178 -17.599 -12.388 1.00 83.81 113 SER A N 1
ATOM 824 C CA . SER A 1 113 ? 14.203 -18.647 -12.529 1.00 83.81 113 SER A CA 1
ATOM 825 C C . SER A 1 113 ? 14.242 -19.300 -13.917 1.00 83.81 113 SER A C 1
ATOM 827 O O . SER A 1 113 ? 15.183 -20.027 -14.213 1.00 83.81 113 SER A O 1
ATOM 829 N N . TRP A 1 114 ? 13.220 -19.072 -14.746 1.00 82.75 114 TRP A N 1
ATOM 830 C CA . TRP A 1 114 ? 13.078 -19.636 -16.090 1.00 82.75 114 TRP A CA 1
ATOM 831 C C . TRP A 1 114 ? 13.416 -18.631 -17.198 1.00 82.75 114 TRP A C 1
ATOM 833 O O . TRP A 1 114 ? 13.288 -18.953 -18.374 1.00 82.75 114 TRP A O 1
ATOM 843 N N . THR A 1 115 ? 13.801 -17.403 -16.842 1.00 86.25 115 THR A N 1
ATOM 844 C CA . THR A 1 115 ? 14.182 -16.371 -17.810 1.00 86.25 115 THR A CA 1
ATOM 845 C C . THR A 1 115 ? 15.540 -16.708 -18.429 1.00 86.25 115 THR A C 1
ATOM 847 O O . THR A 1 115 ? 16.515 -16.906 -17.705 1.00 86.25 115 THR A O 1
ATOM 850 N N . ASP A 1 116 ? 15.605 -16.754 -19.760 1.00 86.75 116 ASP A N 1
ATOM 851 C CA . ASP A 1 116 ? 16.820 -17.049 -20.525 1.00 86.75 116 ASP A CA 1
ATOM 852 C C . ASP A 1 116 ? 17.383 -15.810 -21.250 1.00 86.75 116 ASP A C 1
ATOM 854 O O . ASP A 1 116 ? 16.899 -14.690 -21.081 1.00 86.75 116 ASP A O 1
ATOM 858 N N . ALA A 1 117 ? 18.422 -16.008 -22.068 1.00 86.38 117 ALA A N 1
ATOM 859 C CA . ALA A 1 117 ? 19.104 -14.933 -22.794 1.00 86.38 117 ALA A CA 1
ATOM 860 C C . ALA A 1 117 ? 18.253 -14.258 -23.889 1.00 86.38 117 ALA A C 1
ATOM 862 O O . ALA A 1 117 ? 18.648 -13.210 -24.399 1.00 86.38 117 ALA A O 1
ATOM 863 N N . SER A 1 118 ? 17.117 -14.844 -24.277 1.00 85.81 118 SER A N 1
ATOM 864 C CA . SER A 1 118 ? 16.204 -14.260 -25.265 1.00 85.81 118 SER A CA 1
ATOM 865 C C . SER A 1 118 ? 15.222 -13.255 -24.650 1.00 85.81 118 SER A C 1
ATOM 867 O O . SER A 1 118 ? 14.594 -12.484 -25.377 1.00 85.81 118 SER A O 1
ATOM 869 N N . ALA A 1 119 ? 15.112 -13.225 -23.318 1.00 84.69 119 ALA A N 1
ATOM 870 C CA . ALA A 1 119 ? 14.205 -12.356 -22.585 1.00 84.69 119 ALA A CA 1
ATOM 871 C C . ALA A 1 119 ? 14.923 -11.138 -21.977 1.00 84.69 119 ALA A C 1
ATOM 873 O O . ALA A 1 119 ? 16.037 -11.223 -21.466 1.00 84.69 119 ALA A O 1
ATOM 874 N N . THR A 1 120 ? 14.240 -9.993 -21.972 1.00 87.50 120 THR A N 1
ATOM 875 C CA . THR A 1 120 ? 14.728 -8.720 -21.416 1.00 87.50 120 THR A CA 1
ATOM 876 C C . THR A 1 120 ? 13.796 -8.219 -20.303 1.00 87.50 120 THR A C 1
ATOM 878 O O . THR A 1 120 ? 13.048 -7.257 -20.497 1.00 87.50 120 THR A O 1
ATOM 881 N N . PRO A 1 121 ? 13.773 -8.875 -19.124 1.00 89.50 121 PRO A N 1
ATOM 882 C CA . PRO A 1 121 ? 12.880 -8.487 -18.035 1.00 89.50 121 PRO A CA 1
ATOM 883 C C . PRO A 1 121 ? 13.181 -7.067 -17.540 1.00 89.50 121 PRO A C 1
ATOM 885 O O . PRO A 1 121 ? 14.336 -6.667 -17.407 1.00 89.50 121 PRO A O 1
ATOM 888 N N . LEU A 1 122 ? 12.125 -6.319 -17.217 1.00 91.81 122 LEU A N 1
ATOM 889 C CA . LEU A 1 122 ? 12.237 -4.964 -16.668 1.00 91.81 122 LEU A CA 1
ATOM 890 C C . LEU A 1 122 ? 12.363 -4.956 -15.142 1.00 91.81 122 LEU A C 1
ATOM 892 O O . LEU A 1 122 ? 12.862 -3.985 -14.576 1.00 91.81 122 LEU A O 1
ATOM 896 N N . LEU A 1 123 ? 11.880 -6.010 -14.478 1.00 93.69 123 LEU A N 1
ATOM 897 C CA . LEU A 1 123 ? 11.839 -6.110 -13.022 1.00 93.69 123 LEU A CA 1
ATOM 898 C C . LEU A 1 123 ? 12.576 -7.348 -12.518 1.00 93.69 123 LEU A C 1
ATOM 900 O O . LEU A 1 123 ? 12.395 -8.445 -13.049 1.00 93.69 123 LEU A O 1
ATOM 904 N N . GLU A 1 124 ? 13.322 -7.181 -11.426 1.00 93.00 124 GLU A N 1
ATOM 905 C CA . GLU A 1 124 ? 13.746 -8.303 -10.586 1.00 93.00 124 GLU A CA 1
ATOM 906 C C . GLU A 1 124 ? 12.534 -8.894 -9.842 1.00 93.00 124 GLU A C 1
ATOM 908 O O . GLU A 1 124 ? 11.643 -8.131 -9.452 1.00 93.00 124 GLU A O 1
ATOM 913 N N . PRO A 1 125 ? 12.465 -10.222 -9.629 1.00 93.88 125 PRO A N 1
ATOM 914 C CA . PRO A 1 125 ? 11.423 -10.807 -8.796 1.00 93.88 125 PRO A CA 1
ATOM 915 C C . PRO A 1 125 ? 11.571 -10.316 -7.346 1.00 93.88 125 PRO A C 1
ATOM 917 O O . PRO A 1 125 ? 12.705 -10.165 -6.878 1.00 93.88 125 PRO A O 1
ATOM 920 N N . PRO A 1 126 ? 10.474 -10.114 -6.589 1.00 93.88 126 PRO A N 1
ATOM 921 C CA . PRO A 1 126 ? 10.570 -9.438 -5.295 1.00 93.88 126 PRO A CA 1
ATOM 922 C C . PRO A 1 126 ? 11.349 -10.211 -4.222 1.00 93.88 126 PRO A C 1
ATOM 924 O O . PRO A 1 126 ? 11.919 -9.612 -3.307 1.00 93.88 126 PRO A O 1
ATOM 927 N N . GLY A 1 127 ? 11.405 -11.539 -4.340 1.00 93.25 127 GLY A N 1
ATOM 928 C CA . GLY A 1 127 ? 11.985 -12.407 -3.322 1.00 93.25 127 GLY A CA 1
ATOM 929 C C . GLY A 1 127 ? 11.106 -12.499 -2.072 1.00 93.25 127 GLY A C 1
ATOM 930 O O . GLY A 1 127 ? 10.144 -11.745 -1.890 1.00 93.25 127 GLY A O 1
ATOM 931 N N . PHE A 1 128 ? 11.426 -13.453 -1.194 1.00 92.88 128 PHE A N 1
ATOM 932 C CA . PHE A 1 128 ? 10.652 -13.672 0.026 1.00 92.88 128 PHE A CA 1
ATOM 933 C C . PHE A 1 128 ? 10.623 -12.395 0.871 1.00 92.88 128 PHE A C 1
ATOM 935 O O . PHE A 1 128 ? 11.673 -11.833 1.177 1.00 92.88 128 PHE A O 1
ATOM 942 N N . LEU A 1 129 ? 9.422 -11.927 1.222 1.00 94.12 129 LEU A N 1
ATOM 943 C CA . LEU A 1 129 ? 9.202 -10.676 1.952 1.00 94.12 129 LEU A CA 1
ATOM 944 C C . LEU A 1 129 ? 9.858 -9.447 1.300 1.00 94.12 129 LEU A C 1
ATOM 946 O O . LEU A 1 129 ? 10.227 -8.509 2.000 1.00 94.12 129 LEU A O 1
ATOM 950 N N . LEU A 1 130 ? 9.967 -9.412 -0.033 1.00 95.56 130 LEU A N 1
ATOM 951 C CA . LEU A 1 130 ? 10.502 -8.265 -0.785 1.00 95.56 130 LEU A CA 1
ATOM 952 C C . LEU A 1 130 ? 12.006 -8.012 -0.565 1.00 95.56 130 LEU A C 1
ATOM 954 O O . LEU A 1 130 ? 12.498 -6.907 -0.811 1.00 95.56 130 LEU A O 1
ATOM 958 N N . LEU A 1 131 ? 12.750 -9.011 -0.080 1.00 95.50 131 LEU A N 1
ATOM 959 C CA . LEU A 1 131 ? 14.157 -8.853 0.298 1.00 95.50 131 LEU A CA 1
ATOM 960 C C . LEU A 1 131 ? 15.075 -8.464 -0.870 1.00 95.50 131 LEU A C 1
ATOM 962 O O . LEU A 1 131 ? 16.085 -7.798 -0.626 1.00 95.50 131 LEU A O 1
ATOM 966 N N . ASN A 1 132 ? 14.724 -8.801 -2.117 1.00 95.50 132 ASN A N 1
ATOM 967 C CA . ASN A 1 132 ? 15.527 -8.409 -3.281 1.00 95.50 132 ASN A CA 1
ATOM 968 C C . ASN A 1 132 ? 15.503 -6.890 -3.500 1.00 95.50 132 ASN A C 1
ATOM 970 O O . ASN A 1 132 ? 16.497 -6.315 -3.929 1.00 95.50 132 ASN A O 1
ATOM 974 N N . TYR A 1 133 ? 14.436 -6.206 -3.078 1.00 95.50 133 TYR A N 1
ATOM 975 C CA . TYR A 1 133 ? 14.358 -4.745 -3.130 1.00 95.50 133 TYR A CA 1
ATOM 976 C C . TYR A 1 133 ? 15.024 -4.042 -1.936 1.00 95.50 133 TYR A C 1
ATOM 978 O O . TYR A 1 133 ? 14.973 -2.815 -1.831 1.00 95.50 133 TYR A O 1
ATOM 986 N N . GLY A 1 134 ? 15.651 -4.792 -1.027 1.00 95.50 134 GLY A N 1
ATOM 987 C CA . GLY A 1 134 ? 16.407 -4.279 0.114 1.00 95.50 134 GLY A CA 1
ATOM 988 C C . GLY A 1 134 ? 15.904 -4.818 1.452 1.00 95.50 134 GLY A C 1
ATOM 989 O O . GLY A 1 134 ? 14.711 -5.036 1.651 1.00 95.50 134 GLY A O 1
ATOM 990 N N . ARG A 1 135 ? 16.821 -4.980 2.415 1.00 92.69 135 ARG A N 1
ATOM 991 C CA . ARG A 1 135 ? 16.531 -5.585 3.734 1.00 92.69 135 ARG A CA 1
ATOM 992 C C . ARG A 1 135 ? 15.486 -4.804 4.538 1.00 92.69 135 ARG A C 1
ATOM 994 O O . ARG A 1 135 ? 14.720 -5.401 5.286 1.00 92.69 135 ARG A O 1
ATOM 1001 N N . HIS A 1 136 ? 15.428 -3.484 4.357 1.00 96.31 136 HIS A N 1
ATOM 1002 C CA . HIS A 1 136 ? 14.457 -2.623 5.032 1.00 96.31 136 HIS A CA 1
ATOM 1003 C C . HIS A 1 136 ? 13.091 -2.586 4.334 1.00 96.31 136 HIS A C 1
ATOM 1005 O O . HIS A 1 136 ? 12.122 -2.143 4.946 1.00 96.31 136 HIS A O 1
ATOM 1011 N N . THR A 1 137 ? 12.970 -3.091 3.100 1.00 96.81 137 THR A N 1
ATOM 1012 C CA . THR A 1 137 ? 11.690 -3.142 2.370 1.00 96.81 137 THR A CA 1
ATOM 1013 C C . THR A 1 137 ? 10.643 -3.942 3.133 1.00 96.81 137 THR A C 1
ATOM 1015 O O . THR A 1 137 ? 9.484 -3.534 3.180 1.00 96.81 137 THR A O 1
ATOM 1018 N N . VAL A 1 138 ? 11.062 -5.025 3.799 1.00 96.19 138 VAL A N 1
ATOM 1019 C CA . VAL A 1 138 ? 10.211 -5.816 4.700 1.00 96.19 138 VAL A CA 1
ATOM 1020 C C . VAL A 1 138 ? 9.590 -4.904 5.760 1.00 96.19 138 VAL A C 1
ATOM 1022 O O . VAL A 1 138 ? 8.375 -4.869 5.916 1.00 96.19 138 VAL A O 1
ATOM 1025 N N . LEU A 1 139 ? 10.418 -4.124 6.462 1.00 97.19 139 LEU A N 1
ATOM 1026 C CA . LEU A 1 139 ? 9.975 -3.263 7.559 1.00 97.19 139 LEU A CA 1
ATOM 1027 C C . LEU A 1 139 ? 9.052 -2.152 7.062 1.00 97.19 139 LEU A C 1
ATOM 1029 O O . LEU A 1 139 ? 7.980 -1.964 7.627 1.00 97.19 139 LEU A O 1
ATOM 1033 N N . VAL A 1 140 ? 9.430 -1.460 5.983 1.00 97.62 140 VAL A N 1
ATOM 1034 C CA . VAL A 1 140 ? 8.603 -0.404 5.377 1.00 97.62 140 VAL A CA 1
ATOM 1035 C C . VAL A 1 140 ? 7.239 -0.961 4.966 1.00 97.62 140 VAL A C 1
ATOM 1037 O O . VAL A 1 140 ? 6.211 -0.350 5.246 1.00 97.62 140 VAL A O 1
ATOM 1040 N N . THR A 1 141 ? 7.219 -2.150 4.363 1.00 97.12 141 THR A N 1
ATOM 1041 C CA . THR A 1 141 ? 5.985 -2.807 3.922 1.00 97.12 141 THR A CA 1
ATOM 1042 C C . THR A 1 141 ? 5.111 -3.197 5.104 1.00 97.12 141 THR A C 1
ATOM 1044 O O . THR A 1 141 ? 3.924 -2.877 5.102 1.00 97.12 141 THR A O 1
ATOM 1047 N N . LEU A 1 142 ? 5.669 -3.851 6.126 1.00 98.06 142 LEU A N 1
ATOM 1048 C CA . LEU A 1 142 ? 4.902 -4.275 7.298 1.00 98.06 142 LEU A CA 1
ATOM 1049 C C . LEU A 1 142 ? 4.359 -3.075 8.078 1.00 98.06 142 LEU A C 1
ATOM 1051 O O . LEU A 1 142 ? 3.173 -3.052 8.396 1.00 98.06 142 LEU A O 1
ATOM 1055 N N . LEU A 1 143 ? 5.181 -2.052 8.328 1.00 98.50 143 LEU A N 1
ATOM 1056 C CA . LEU A 1 143 ? 4.743 -0.836 9.017 1.00 98.50 143 LEU A CA 1
ATOM 1057 C C . LEU A 1 143 ? 3.681 -0.083 8.211 1.00 98.50 143 LEU A C 1
ATOM 1059 O O . LEU A 1 143 ? 2.673 0.337 8.778 1.00 98.50 143 LEU A O 1
ATOM 1063 N N . GLY A 1 144 ? 3.860 0.030 6.892 1.00 98.50 144 GLY A N 1
ATOM 1064 C CA . GLY A 1 144 ? 2.877 0.641 5.999 1.00 98.50 144 GLY A CA 1
ATOM 1065 C C . GLY A 1 144 ? 1.532 -0.084 6.031 1.00 98.50 144 GLY A C 1
ATOM 1066 O O . GLY A 1 144 ? 0.491 0.560 6.145 1.00 98.50 144 GLY A O 1
ATOM 1067 N N . HIS A 1 145 ? 1.535 -1.420 6.012 1.00 98.75 145 HIS A N 1
ATOM 1068 C CA . HIS A 1 145 ? 0.302 -2.208 6.077 1.00 98.75 145 HIS A CA 1
ATOM 1069 C C . HIS A 1 145 ? -0.345 -2.200 7.467 1.00 98.75 145 HIS A C 1
ATOM 1071 O O . HIS A 1 145 ? -1.571 -2.179 7.567 1.00 98.75 145 HIS A O 1
ATOM 1077 N N . VAL A 1 146 ? 0.440 -2.167 8.546 1.00 98.88 146 VAL A N 1
ATOM 1078 C CA . VAL A 1 146 ? -0.084 -1.973 9.906 1.00 98.88 146 VAL A CA 1
ATOM 1079 C C . VAL A 1 146 ? -0.755 -0.605 10.027 1.00 98.88 146 VAL A C 1
ATOM 1081 O O . VAL A 1 146 ? -1.870 -0.523 10.541 1.00 98.88 146 VAL A O 1
ATOM 1084 N N . ALA A 1 147 ? -0.136 0.458 9.506 1.00 98.81 147 ALA A N 1
ATOM 1085 C CA . ALA A 1 147 ? -0.727 1.794 9.490 1.00 98.81 147 ALA A CA 1
ATOM 1086 C C . ALA A 1 147 ? -2.008 1.838 8.640 1.00 98.81 147 ALA A C 1
ATOM 1088 O O . ALA A 1 147 ? -3.038 2.320 9.108 1.00 98.81 147 ALA A O 1
ATOM 1089 N N . TYR A 1 148 ? -1.978 1.247 7.440 1.00 98.88 148 TYR A N 1
ATOM 1090 C CA . TYR A 1 148 ? -3.156 1.050 6.593 1.00 98.88 148 TYR A CA 1
ATOM 1091 C C . TYR A 1 148 ? -4.294 0.362 7.361 1.00 98.88 148 TYR A C 1
ATOM 1093 O O . TYR A 1 148 ? -5.407 0.880 7.429 1.00 98.88 148 TYR A O 1
ATOM 1101 N N . GLY A 1 149 ? -4.009 -0.778 7.995 1.00 98.81 149 GLY A N 1
ATOM 1102 C CA . GLY A 1 149 ? -5.011 -1.547 8.721 1.00 98.81 149 GLY A CA 1
ATOM 1103 C C . GLY A 1 149 ? -5.555 -0.809 9.941 1.00 98.81 149 GLY A C 1
ATOM 1104 O O . GLY A 1 149 ? -6.758 -0.845 10.194 1.00 98.81 149 GLY A O 1
ATOM 1105 N N . THR A 1 150 ? -4.694 -0.078 10.651 1.00 98.88 150 THR A N 1
ATOM 1106 C CA . THR A 1 150 ? -5.081 0.805 11.761 1.00 98.88 150 THR A CA 1
ATOM 1107 C C . THR A 1 150 ? -6.105 1.841 11.297 1.00 98.88 150 THR A C 1
ATOM 1109 O O . THR A 1 150 ? -7.146 1.990 11.935 1.00 98.88 150 THR A O 1
ATOM 1112 N N . ILE A 1 151 ? -5.849 2.507 10.164 1.00 98.81 151 ILE A N 1
ATOM 1113 C CA . ILE A 1 151 ? -6.735 3.529 9.586 1.00 98.81 151 ILE A CA 1
ATOM 1114 C C . ILE A 1 151 ? -8.073 2.916 9.159 1.00 98.81 151 ILE A C 1
ATOM 1116 O O . ILE A 1 151 ? -9.127 3.434 9.523 1.00 98.81 151 ILE A O 1
ATOM 1120 N N . VAL A 1 152 ? -8.051 1.787 8.443 1.00 98.81 152 VAL A N 1
ATOM 1121 C CA . VAL A 1 152 ? -9.275 1.084 8.021 1.00 98.81 152 VAL A CA 1
ATOM 1122 C C . VAL A 1 152 ? -10.110 0.669 9.232 1.00 98.81 152 VAL A C 1
ATOM 1124 O O . VAL A 1 152 ? -11.314 0.915 9.267 1.00 98.81 152 VAL A O 1
ATOM 1127 N N . GLY A 1 153 ? -9.476 0.059 10.237 1.00 98.62 153 GLY A N 1
ATOM 1128 C CA . GLY A 1 153 ? -10.146 -0.382 11.459 1.00 98.62 153 GLY A CA 1
ATOM 1129 C C . GLY A 1 153 ? -10.704 0.774 12.283 1.00 98.62 153 GLY A C 1
ATOM 1130 O O . GLY A 1 153 ? -11.777 0.628 12.865 1.00 98.62 153 GLY A O 1
ATOM 1131 N N . ALA A 1 154 ? -10.010 1.915 12.306 1.00 98.62 154 ALA A N 1
ATOM 1132 C CA . ALA A 1 154 ? -10.486 3.131 12.948 1.00 98.62 154 ALA A CA 1
ATOM 1133 C C . ALA A 1 154 ? -11.758 3.656 12.266 1.00 98.62 154 ALA A C 1
ATOM 1135 O O . ALA A 1 154 ? -12.832 3.643 12.870 1.00 98.62 154 ALA A O 1
ATOM 1136 N N . PHE A 1 155 ? -11.672 3.989 10.977 1.00 98.56 155 PHE A N 1
ATOM 1137 C CA . PHE A 1 155 ? -12.797 4.564 10.239 1.00 98.56 155 PHE A CA 1
ATOM 1138 C C . PHE A 1 155 ? -14.014 3.622 10.225 1.00 98.56 155 PHE A C 1
ATOM 1140 O O . PHE A 1 155 ? -15.156 4.058 10.370 1.00 98.56 155 PHE A O 1
ATOM 1147 N N . ALA A 1 156 ? -13.798 2.307 10.097 1.00 98.31 156 ALA A N 1
ATOM 1148 C CA . ALA A 1 156 ? -14.879 1.320 10.141 1.00 98.31 156 ALA A CA 1
ATOM 1149 C C . ALA A 1 156 ? -15.578 1.247 11.512 1.00 98.31 156 ALA A C 1
ATOM 1151 O O . ALA A 1 156 ? -16.768 0.924 11.575 1.00 98.31 156 ALA A O 1
ATOM 1152 N N . ALA A 1 157 ? -14.868 1.537 12.606 1.00 97.62 157 ALA A N 1
ATOM 1153 C CA . ALA A 1 157 ? -15.422 1.573 13.959 1.00 97.62 157 ALA A CA 1
ATOM 1154 C C . ALA A 1 157 ? -16.140 2.892 14.294 1.00 97.62 157 ALA A C 1
ATOM 1156 O O . ALA A 1 157 ? -16.761 2.979 15.350 1.00 97.62 157 ALA A O 1
ATOM 1157 N N . GLY A 1 158 ? -16.090 3.887 13.403 1.00 95.31 158 GLY A N 1
ATOM 1158 C CA . GLY A 1 158 ? -16.593 5.234 13.677 1.00 95.31 158 GLY A CA 1
ATOM 1159 C C . GLY A 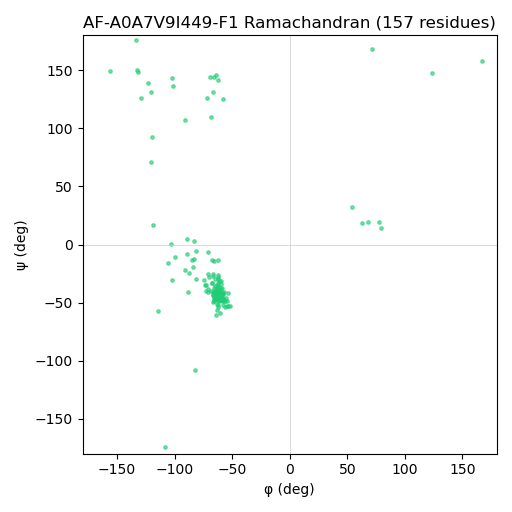1 158 ? -15.644 6.072 14.537 1.00 95.31 158 GLY A C 1
ATOM 1160 O O . GLY A 1 158 ? -16.104 7.030 15.154 1.00 95.31 158 GLY A O 1
ATOM 1161 N N . LEU A 1 159 ? -14.362 5.676 14.600 1.00 68.94 159 LEU A N 1
ATOM 1162 C CA . LEU A 1 159 ? -13.266 6.485 15.142 1.00 68.94 159 LEU A CA 1
ATOM 1163 C C . LEU A 1 159 ? -12.906 7.615 14.176 1.00 68.94 159 LEU A C 1
ATOM 1165 O O . LEU A 1 159 ? -12.864 7.342 12.952 1.00 68.94 159 LEU A O 1
#

Mean predicted aligned error: 2.94 Å

Foldseek 3Di:
DDLVLLQVLLQVLLVQLQVLVVVCCVVPVWVDDQQQLQQQLPPPPSVRSNVVSSVVSSVVSNVVSVVVVVVCVVVVDFALQVLLVVLQVCLQCCQAPNQQPVSVVRRPQEDDPPDDPVHDHPYYRLPRCSCVRHPCSNVSSSVSSSSSSSSSRHSRVVD

Secondary structure (DSSP, 8-state):
--HHHHHHHHHHHHHHHHHHHHHHHHTTS----HHHHHHTTT-S-HHHHHHHHHHHHHHHHHHHHHHHHHHHHHHT---HHHHHHHHHHHHHHIIIIIIIIIHHHH-TTB--TT--TT---SB----GGGGGG-TTHHHHHHHHHHHHHHHHHHHHHT-

Solvent-accessible surface area (backbone atoms only — not comparable to full-atom values): 7593 Å² total; per-residue (Å²): 118,37,69,68,26,11,41,52,15,13,51,53,18,35,52,52,30,53,50,52,48,50,50,35,27,78,74,64,56,20,71,56,49,67,27,47,69,54,10,38,58,79,35,85,53,66,72,59,7,34,55,48,7,47,53,52,51,48,51,49,27,38,53,52,20,51,52,49,43,51,52,24,60,78,65,74,52,60,27,36,69,60,17,24,54,52,8,40,53,47,24,51,42,42,30,32,57,46,45,42,50,52,39,51,75,71,28,85,36,39,35,56,98,81,63,53,93,91,59,82,55,82,34,78,51,36,38,73,40,29,42,69,33,27,80,48,30,37,54,56,44,33,54,31,26,21,51,23,19,22,37,18,15,20,27,13,48,74,95

pLDDT: mean 95.76, std 4.12, range [68.94, 98.88]

Sequence (159 aa):
MTLWGALAGGLVGTVLLSTTVRLAQEIGVTRMDIPLLLGTAFTENRSRANLIGYGVHFVNGLVFSLVYAGVFEATGRAGWLFGAGLGLVHGLFAGGVLVNVLLPALHPRMGTSWTDASATPLLEPPGFLLLNYGRHTVLVTLLGHVAYGTIVGAFAAGL